Protein AF-M3U605-F1 (afdb_monomer_lite)

Foldseek 3Di:
DDDDDDPPPPVPLPPPVAAADCAAPAERHNDDDWDAASRHNHIHDQVQAVVRHDPVRDDPDHDHGLQRCVVNVVDDDDDDPPPPCSVVVVVVSNDRHHDDDDPPVCVVLVPQDDPPDFDPKDPDAAPQPRDTGDWAFAPPPPGGHTHQQVRDVVRHSDRDPHDHHPVGPPDPPPDD

pLDDT: mean 80.74, std 16.93, range [33.12, 97.81]

Structure (mmCIF, N/CA/C/O backbone):
data_AF-M3U605-F1
#
_entry.id   AF-M3U605-F1
#
loop_
_atom_site.group_PDB
_atom_site.id
_atom_site.type_symbol
_atom_site.label_atom_id
_atom_site.label_alt_id
_atom_site.label_comp_id
_atom_site.label_asym_id
_atom_site.label_entity_id
_atom_site.label_seq_id
_atom_site.pdbx_PDB_ins_code
_atom_site.Cartn_x
_atom_site.Cartn_y
_atom_site.Cartn_z
_atom_site.occupancy
_atom_site.B_iso_or_equiv
_atom_site.auth_seq_id
_atom_site.auth_comp_id
_atom_site.auth_asym_id
_atom_site.auth_atom_id
_atom_site.pdbx_PDB_model_num
ATOM 1 N N . MET A 1 1 ? -44.701 12.481 32.825 1.00 33.12 1 MET A N 1
ATOM 2 C CA . MET A 1 1 ? -44.974 12.595 31.379 1.00 33.12 1 MET A CA 1
ATOM 3 C C . MET A 1 1 ? -43.705 13.165 30.766 1.00 33.12 1 MET A C 1
ATOM 5 O O . MET A 1 1 ? -43.421 14.328 31.000 1.00 33.12 1 MET A O 1
ATOM 9 N N . SER A 1 2 ? -42.747 12.292 30.453 1.00 35.06 2 SER A N 1
ATOM 10 C CA . SER A 1 2 ? -42.460 11.712 29.117 1.00 35.06 2 SER A CA 1
ATOM 11 C C . SER A 1 2 ? -41.133 12.340 28.656 1.00 35.06 2 SER A C 1
ATOM 13 O O . SER A 1 2 ? -41.081 13.539 28.422 1.00 35.06 2 SER A O 1
ATOM 15 N N . GLU A 1 3 ? -40.002 11.687 28.922 1.00 37.97 3 GLU A N 1
ATOM 16 C CA . GLU A 1 3 ? -39.252 10.874 27.946 1.00 37.97 3 GLU A CA 1
ATOM 17 C C . GLU A 1 3 ? -38.716 11.688 26.760 1.00 37.97 3 GLU A C 1
ATOM 19 O O . GLU A 1 3 ? -39.479 12.113 25.900 1.00 37.97 3 GLU A O 1
ATOM 24 N N . ASN A 1 4 ? -37.387 11.804 26.659 1.00 34.31 4 ASN A N 1
ATOM 25 C CA . ASN A 1 4 ? -36.742 11.466 25.394 1.00 34.31 4 ASN A CA 1
ATOM 26 C C . ASN A 1 4 ? -35.332 10.907 25.630 1.00 34.31 4 ASN A C 1
ATOM 28 O O . ASN A 1 4 ? -34.379 11.620 25.944 1.00 34.31 4 ASN A O 1
ATOM 32 N N . SER A 1 5 ? -35.262 9.588 25.512 1.00 41.69 5 SER A N 1
ATOM 33 C CA . SER A 1 5 ? -34.084 8.737 25.459 1.00 41.69 5 SER A CA 1
ATOM 34 C C . SER A 1 5 ? -33.262 9.029 24.202 1.00 41.69 5 SER A C 1
ATOM 36 O O . SER A 1 5 ? -33.718 8.775 23.087 1.00 41.69 5 SER A O 1
ATOM 38 N N . GLY A 1 6 ? -32.040 9.532 24.379 1.00 35.41 6 GLY A N 1
ATOM 39 C CA . GLY A 1 6 ? -31.027 9.538 23.327 1.00 35.41 6 GLY A CA 1
ATOM 40 C C . GLY A 1 6 ? -30.486 8.123 23.134 1.00 35.41 6 GLY A C 1
ATOM 41 O O . GLY A 1 6 ? -29.853 7.577 24.033 1.00 35.41 6 GLY A O 1
ATOM 42 N N . ASP A 1 7 ? -30.791 7.530 21.982 1.00 42.44 7 ASP A N 1
ATOM 43 C CA . ASP A 1 7 ? -30.379 6.198 21.526 1.00 42.44 7 ASP A CA 1
ATOM 44 C C . ASP A 1 7 ? -28.850 6.147 21.309 1.00 42.44 7 ASP A C 1
ATOM 46 O O . ASP A 1 7 ? -28.353 6.230 20.186 1.00 42.44 7 ASP A O 1
ATOM 50 N N . GLU A 1 8 ? -28.073 6.043 22.393 1.00 44.69 8 GLU A N 1
ATOM 51 C CA . GLU A 1 8 ? -26.666 5.645 22.326 1.00 44.69 8 GLU A CA 1
ATOM 52 C C . GLU A 1 8 ? -26.594 4.149 22.009 1.00 44.69 8 GLU A C 1
ATOM 54 O O . GLU A 1 8 ? -26.443 3.301 22.892 1.00 44.69 8 GLU A O 1
ATOM 59 N N . ARG A 1 9 ? -26.679 3.794 20.722 1.00 48.34 9 ARG A N 1
ATOM 60 C CA . ARG A 1 9 ? -26.317 2.445 20.265 1.00 48.34 9 ARG A CA 1
ATOM 61 C C . ARG A 1 9 ? -24.808 2.266 20.349 1.00 48.34 9 ARG A C 1
ATOM 63 O O . ARG A 1 9 ? -24.113 2.218 19.337 1.00 48.34 9 ARG A O 1
ATOM 70 N N . GLN A 1 10 ? -24.301 2.118 21.568 1.00 49.38 10 GLN A N 1
ATOM 71 C CA . GLN A 1 10 ? -23.028 1.458 21.803 1.00 49.38 10 GLN A CA 1
ATOM 72 C C . GLN A 1 10 ? -23.184 0.013 21.321 1.00 49.38 10 GLN A C 1
ATOM 74 O O . GLN A 1 10 ? -23.713 -0.851 22.025 1.00 49.38 10 GLN A O 1
ATOM 79 N N . LEU A 1 11 ? -22.775 -0.248 20.078 1.00 48.72 11 LEU A N 1
ATOM 80 C CA . LEU A 1 11 ? -22.623 -1.601 19.561 1.00 48.72 11 LEU A CA 1
ATOM 81 C C . LEU A 1 11 ? -21.535 -2.280 20.398 1.00 48.72 11 LEU A C 1
ATOM 83 O O . LEU A 1 11 ? -20.349 -2.173 20.105 1.00 48.72 11 LEU A O 1
ATOM 87 N N . ARG A 1 12 ? -21.948 -2.949 21.480 1.00 46.25 12 ARG A N 1
ATOM 88 C CA . ARG A 1 12 ? -21.090 -3.808 22.298 1.00 46.25 12 ARG A CA 1
ATOM 89 C C . ARG A 1 12 ? -20.453 -4.850 21.384 1.00 46.25 12 ARG A C 1
ATOM 91 O O . ARG A 1 12 ? -21.107 -5.825 21.006 1.00 46.25 12 AR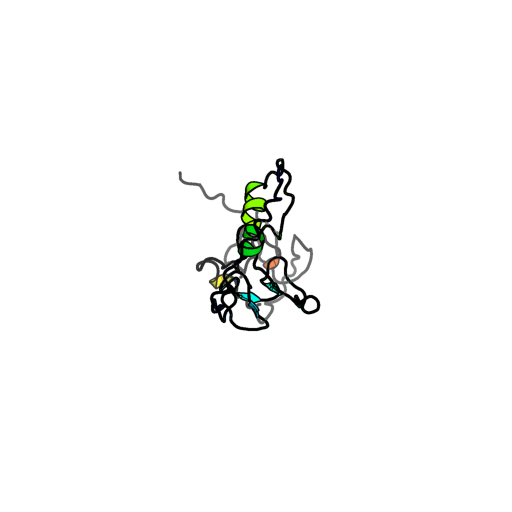G A O 1
ATOM 98 N N . VAL A 1 13 ? -19.180 -4.659 21.048 1.00 54.72 13 VAL A N 1
ATOM 99 C CA . VAL A 1 13 ? -18.353 -5.709 20.456 1.00 54.72 13 VAL A CA 1
ATOM 100 C C . VAL A 1 13 ? -18.266 -6.799 21.518 1.00 54.72 13 VAL A C 1
ATOM 102 O O . VAL A 1 13 ? -17.657 -6.621 22.571 1.00 54.72 13 VAL A O 1
ATOM 105 N N . LYS A 1 14 ? -18.989 -7.904 21.315 1.00 46.53 14 LYS A N 1
ATOM 106 C CA . LYS A 1 14 ? -18.890 -9.060 22.205 1.00 46.53 14 LYS A CA 1
ATOM 107 C C . LYS A 1 14 ? -17.460 -9.573 22.098 1.00 46.53 14 LYS A C 1
ATOM 109 O O . LYS A 1 14 ? -17.103 -10.164 21.085 1.00 46.53 14 LYS A O 1
ATOM 114 N N . HIS A 1 15 ? -16.677 -9.356 23.149 1.00 48.97 15 HIS A N 1
ATOM 115 C CA . HIS A 1 15 ? -15.333 -9.891 23.314 1.00 48.97 15 HIS A CA 1
ATOM 116 C C . HIS A 1 15 ? -15.422 -11.411 23.558 1.00 48.97 15 HIS A C 1
ATOM 118 O O . HIS A 1 15 ? -15.151 -11.916 24.646 1.00 48.97 15 HIS A O 1
ATOM 124 N N . HIS A 1 16 ? -15.880 -12.171 22.557 1.00 54.91 16 HIS A N 1
ATOM 125 C CA . HIS A 1 16 ? -15.424 -13.550 22.442 1.00 54.91 16 HIS A CA 1
ATOM 126 C C . HIS A 1 16 ? -13.908 -13.467 22.277 1.00 54.91 16 HIS A C 1
ATOM 128 O O . HIS A 1 16 ? -13.440 -12.581 21.570 1.00 54.91 16 HIS A O 1
ATOM 134 N N . LYS A 1 17 ? -13.144 -14.331 22.954 1.00 58.31 17 LYS A N 1
ATOM 135 C CA . LYS A 1 17 ? -11.694 -14.441 22.745 1.00 58.31 17 LYS A CA 1
ATOM 136 C C . LYS A 1 17 ? -11.444 -14.847 21.292 1.00 58.31 17 LYS A C 1
ATOM 138 O O . LYS A 1 17 ? -11.362 -16.033 20.986 1.00 58.31 17 LYS A O 1
ATOM 143 N N . ILE A 1 18 ? -11.423 -13.868 20.400 1.00 72.44 18 ILE A N 1
ATOM 144 C CA . ILE A 1 18 ? -11.009 -14.030 19.020 1.00 72.44 18 ILE A CA 1
ATOM 145 C C . ILE A 1 18 ? -9.498 -14.208 19.101 1.00 72.44 18 ILE A C 1
ATOM 147 O O . ILE A 1 18 ? -8.801 -13.382 19.684 1.00 72.44 18 ILE A O 1
ATOM 151 N N . GLN A 1 19 ? -9.007 -15.342 18.618 1.00 88.38 19 GLN A N 1
ATOM 152 C CA . GLN A 1 19 ? -7.577 -15.576 18.538 1.00 88.38 19 GLN A CA 1
ATOM 153 C C . GLN A 1 19 ? -7.062 -14.848 17.301 1.00 88.38 19 GLN A C 1
ATOM 155 O O . GLN A 1 19 ? -7.495 -15.154 16.193 1.00 88.38 19 GLN A O 1
ATOM 160 N N . ASN A 1 20 ? -6.172 -13.878 17.496 1.00 94.31 20 ASN A N 1
ATOM 161 C CA . ASN A 1 20 ? -5.563 -13.169 16.381 1.00 94.31 20 ASN A CA 1
ATOM 162 C C . ASN A 1 20 ? -4.612 -14.072 15.587 1.00 94.31 20 ASN A C 1
ATOM 164 O O . ASN A 1 20 ? -4.011 -14.998 16.142 1.00 94.31 20 ASN A O 1
ATOM 168 N N . HIS A 1 21 ? -4.455 -13.777 14.298 1.00 95.75 21 HIS A N 1
ATOM 169 C CA . HIS A 1 21 ? -3.465 -14.430 13.449 1.00 95.75 21 HIS A CA 1
ATOM 170 C C . HIS A 1 21 ? -2.042 -14.128 13.942 1.00 95.75 21 HIS A C 1
ATOM 172 O O . HIS A 1 21 ? -1.740 -13.019 14.385 1.00 95.75 21 HIS A O 1
ATOM 178 N N . ASP A 1 22 ? -1.146 -15.106 13.843 1.00 95.38 22 ASP A N 1
ATOM 179 C CA . ASP A 1 22 ? 0.279 -14.976 14.180 1.00 95.38 22 ASP A CA 1
ATOM 180 C C . ASP A 1 22 ? 1.128 -14.447 13.005 1.00 95.38 22 ASP A C 1
ATOM 182 O O . ASP A 1 22 ? 2.342 -14.268 13.123 1.00 95.38 22 ASP A O 1
ATOM 186 N N . PHE A 1 23 ? 0.489 -14.162 11.870 1.00 96.56 23 PHE A N 1
ATOM 187 C CA . PHE A 1 23 ? 1.070 -13.536 10.688 1.00 96.56 23 PHE A CA 1
ATOM 188 C C . PHE A 1 23 ? 0.352 -12.223 10.364 1.00 96.56 23 PHE A C 1
ATOM 190 O O . PHE A 1 23 ? -0.778 -11.987 10.772 1.00 96.56 23 PHE A O 1
ATOM 197 N N . CYS A 1 24 ? 1.010 -11.356 9.601 1.00 97.81 24 CYS A N 1
ATOM 198 C CA . CYS A 1 24 ? 0.417 -10.119 9.110 1.00 97.81 24 CYS A CA 1
ATOM 199 C C . CYS A 1 24 ? -0.540 -10.398 7.936 1.00 97.81 24 CYS A C 1
ATOM 201 O O . CYS A 1 24 ? -0.100 -10.882 6.895 1.00 97.81 24 CYS A O 1
ATOM 203 N N . ASP A 1 25 ? -1.817 -10.031 8.050 1.00 97.56 25 ASP A N 1
ATOM 204 C CA . ASP A 1 25 ? -2.848 -10.214 7.012 1.00 97.56 25 ASP A CA 1
ATOM 205 C C . ASP A 1 25 ? -2.622 -9.363 5.753 1.00 97.56 25 ASP A C 1
ATOM 207 O O . ASP A 1 25 ? -3.230 -9.607 4.714 1.00 97.56 25 ASP A O 1
ATOM 211 N N . CYS A 1 26 ? -1.734 -8.369 5.818 1.00 97.19 26 CYS A N 1
ATOM 212 C CA . CYS A 1 26 ? -1.338 -7.594 4.646 1.00 97.19 26 CYS A CA 1
ATOM 213 C C . CYS A 1 26 ? -0.245 -8.307 3.836 1.00 97.19 26 CYS A C 1
ATOM 215 O O . CYS A 1 26 ? -0.372 -8.430 2.625 1.00 97.19 26 CYS A O 1
ATOM 217 N N . CYS A 1 27 ? 0.829 -8.782 4.477 1.00 96.06 27 CYS A N 1
ATOM 218 C CA . CYS A 1 27 ? 2.032 -9.273 3.783 1.00 96.06 27 CYS A CA 1
ATOM 219 C C . CYS A 1 27 ? 2.293 -10.779 3.930 1.00 96.06 27 CYS A C 1
ATOM 221 O O . CYS A 1 27 ? 3.317 -11.265 3.455 1.00 96.06 27 CYS A O 1
ATOM 223 N N . THR A 1 28 ? 1.423 -11.484 4.656 1.00 95.62 28 THR A N 1
ATOM 224 C CA . THR A 1 28 ? 1.480 -12.923 4.963 1.00 95.62 28 THR A CA 1
ATOM 225 C C . THR A 1 28 ? 2.778 -13.393 5.634 1.00 95.62 28 THR A C 1
ATOM 227 O O . THR A 1 28 ? 3.109 -14.577 5.593 1.00 95.62 28 THR A O 1
ATOM 230 N N . LYS A 1 29 ? 3.543 -12.481 6.251 1.00 95.56 29 LYS A N 1
ATOM 231 C CA . LYS A 1 29 ? 4.788 -12.778 6.986 1.00 95.56 29 LYS A CA 1
ATOM 232 C C . LYS A 1 29 ? 4.570 -12.653 8.492 1.00 95.56 29 LYS A C 1
ATOM 234 O O . LYS A 1 29 ? 3.786 -11.819 8.939 1.00 95.56 29 LYS A O 1
ATOM 239 N N . ASN A 1 30 ? 5.318 -13.431 9.269 1.00 95.31 30 ASN A N 1
ATOM 240 C CA . ASN A 1 30 ? 5.243 -13.495 10.736 1.00 95.31 30 ASN A CA 1
A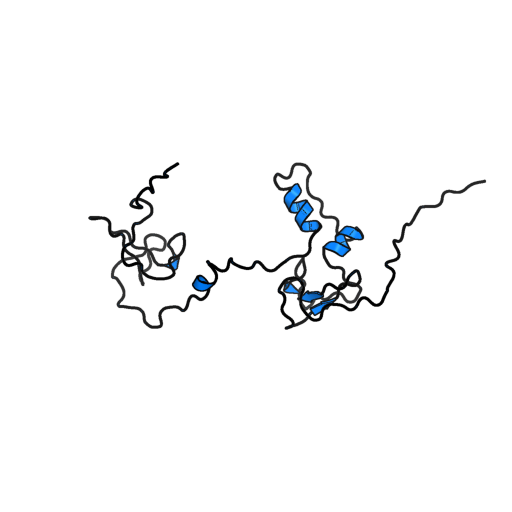TOM 241 C C . ASN A 1 30 ? 6.463 -12.874 11.449 1.00 95.31 30 ASN A C 1
ATOM 243 O O . ASN A 1 30 ? 6.763 -13.200 12.593 1.00 95.31 30 ASN A O 1
ATOM 247 N N . ASN A 1 31 ? 7.216 -12.011 10.766 1.00 93.12 31 ASN A N 1
ATOM 248 C CA . ASN A 1 31 ? 8.398 -11.352 11.325 1.00 93.12 31 ASN A CA 1
ATOM 249 C C . ASN A 1 31 ? 8.049 -10.007 11.990 1.00 93.12 31 ASN A C 1
ATOM 251 O O . ASN A 1 31 ? 6.942 -9.521 11.845 1.00 93.12 31 ASN A O 1
ATOM 255 N N . GLY A 1 32 ? 8.992 -9.359 12.678 1.00 91.56 32 GLY A N 1
ATOM 256 C CA . GLY A 1 32 ? 8.805 -7.985 13.172 1.00 91.56 32 GLY A CA 1
ATOM 257 C C . GLY A 1 32 ? 7.713 -7.810 14.241 1.00 91.56 32 GLY A C 1
ATOM 258 O O . GLY A 1 32 ? 7.312 -8.760 14.905 1.00 91.56 32 GLY A O 1
ATOM 259 N N . ILE A 1 33 ? 7.273 -6.561 14.438 1.00 92.50 33 ILE A N 1
ATOM 260 C CA . ILE A 1 33 ? 6.237 -6.198 15.422 1.00 92.50 33 ILE A CA 1
ATOM 261 C C . ILE A 1 33 ? 4.864 -6.296 14.763 1.00 92.50 33 ILE A C 1
ATOM 263 O O . ILE A 1 33 ? 4.617 -5.611 13.767 1.00 92.50 33 ILE A O 1
ATOM 267 N N . ILE A 1 34 ? 3.977 -7.098 15.347 1.00 94.56 34 ILE A N 1
ATOM 268 C CA . ILE A 1 34 ? 2.601 -7.302 14.893 1.00 94.56 34 ILE A CA 1
ATOM 269 C C . ILE A 1 34 ? 1.634 -6.612 15.864 1.00 94.56 34 ILE A C 1
ATOM 271 O O . ILE A 1 34 ? 1.736 -6.775 17.077 1.00 94.56 34 ILE A O 1
ATOM 275 N N . LEU A 1 35 ? 0.703 -5.839 15.311 1.00 94.88 35 LEU A N 1
ATOM 276 C CA . LEU A 1 35 ? -0.462 -5.279 15.986 1.00 94.88 35 LEU A CA 1
ATOM 277 C C . LEU A 1 35 ? -1.664 -6.190 15.789 1.00 94.88 35 LEU A C 1
ATOM 279 O O . LEU A 1 35 ? -1.944 -6.613 14.667 1.00 94.88 35 LEU A O 1
ATOM 283 N N . TYR A 1 36 ? -2.405 -6.410 16.867 1.00 95.25 36 TYR A N 1
ATOM 284 C CA . TYR A 1 36 ? -3.661 -7.145 16.860 1.00 95.25 36 TYR A CA 1
ATOM 285 C C . TYR A 1 36 ? -4.833 -6.176 16.794 1.00 95.25 36 TYR A C 1
ATOM 287 O O . TYR A 1 36 ? -4.838 -5.153 17.472 1.00 95.25 36 TYR A O 1
ATOM 295 N N . CYS A 1 37 ? -5.814 -6.481 15.948 1.00 95.62 37 CYS A N 1
ATOM 296 C CA . CYS A 1 37 ? -7.066 -5.741 15.927 1.00 95.62 37 CYS A CA 1
ATOM 297 C C . CYS A 1 37 ? -7.947 -6.173 17.104 1.00 95.62 37 CYS A C 1
ATOM 299 O O . CYS A 1 37 ? -8.204 -7.361 17.270 1.00 95.62 37 CYS A O 1
ATOM 301 N N . ASP A 1 38 ? -8.511 -5.219 17.842 1.00 94.06 38 ASP A N 1
ATOM 302 C CA . ASP A 1 38 ? -9.452 -5.506 18.936 1.00 94.06 38 ASP A CA 1
ATOM 303 C C . ASP A 1 38 ? -10.873 -5.858 18.450 1.00 94.06 38 ASP A C 1
ATOM 305 O O . ASP A 1 38 ? -11.742 -6.251 19.230 1.00 94.06 38 ASP A O 1
ATOM 309 N N . GLY A 1 39 ? -11.140 -5.712 17.147 1.00 92.88 39 GLY A N 1
ATOM 310 C CA . GLY A 1 39 ? -12.448 -5.968 16.530 1.00 92.88 39 GLY A CA 1
ATOM 311 C C . GLY A 1 39 ? -12.542 -7.228 15.661 1.00 92.88 39 GLY A C 1
ATOM 312 O O . GLY A 1 39 ? -13.642 -7.572 15.222 1.00 92.88 39 GLY A O 1
ATOM 313 N N . CYS A 1 40 ? -11.422 -7.894 15.364 1.00 95.31 40 CYS A N 1
ATOM 314 C CA . CYS A 1 40 ? -11.365 -9.106 14.537 1.00 95.31 40 CYS A CA 1
ATOM 315 C C . CYS A 1 40 ? -10.105 -9.933 14.838 1.00 95.31 40 CYS A C 1
ATOM 317 O O . CYS A 1 40 ? -9.314 -9.571 15.695 1.00 95.31 40 CYS A O 1
ATOM 319 N N . ASP A 1 41 ? -9.913 -11.036 14.122 1.00 96.56 41 ASP A N 1
ATOM 320 C CA . ASP A 1 41 ? -8.723 -11.896 14.186 1.00 96.56 41 ASP A CA 1
ATOM 321 C C . ASP A 1 41 ? -7.516 -11.320 13.433 1.00 96.56 41 ASP A C 1
ATOM 323 O O . ASP A 1 41 ? -6.384 -11.707 13.710 1.00 96.56 41 ASP A O 1
ATOM 327 N N . CYS A 1 42 ? -7.730 -10.370 12.520 1.00 97.25 42 CYS A N 1
ATOM 328 C CA . CYS A 1 42 ? -6.635 -9.822 11.728 1.00 97.25 42 CYS A CA 1
ATOM 329 C C . CYS A 1 42 ? -5.510 -9.164 12.549 1.00 97.25 42 CYS A C 1
ATOM 331 O O . CYS A 1 42 ? -5.740 -8.474 13.550 1.00 97.25 42 CYS A O 1
ATOM 333 N N . SER A 1 43 ? -4.309 -9.280 11.998 1.00 97.19 43 SER A N 1
ATOM 334 C CA . SER A 1 43 ? -3.032 -8.853 12.550 1.00 97.19 43 SER A CA 1
ATOM 335 C C . SER A 1 43 ? -2.216 -8.099 11.496 1.00 97.19 43 SER A C 1
ATOM 337 O O . SER A 1 43 ? -2.217 -8.460 10.323 1.00 97.19 43 SER A O 1
ATOM 339 N N . PHE A 1 44 ? -1.496 -7.038 11.872 1.00 97.69 44 PHE A N 1
ATOM 340 C CA . PHE A 1 44 ? -0.759 -6.196 10.916 1.00 97.69 44 PHE A CA 1
ATOM 341 C C . PHE A 1 44 ? 0.593 -5.750 11.457 1.00 97.69 44 PHE A C 1
ATOM 343 O O . PHE A 1 44 ? 0.700 -5.352 12.611 1.00 97.69 44 PHE A O 1
ATOM 350 N N . HIS A 1 45 ? 1.630 -5.699 10.618 1.00 97.69 45 HIS A N 1
ATOM 351 C CA . HIS A 1 45 ? 2.821 -4.917 10.972 1.00 97.69 45 HIS A CA 1
ATOM 352 C C . HIS A 1 45 ? 2.489 -3.433 11.075 1.00 97.69 45 HIS A C 1
ATOM 354 O O . HIS A 1 45 ? 1.624 -2.943 10.353 1.00 97.69 45 HIS A O 1
ATOM 360 N N . LEU A 1 46 ? 3.269 -2.692 11.863 1.00 95.81 46 LEU A N 1
ATOM 361 C CA . LEU A 1 46 ? 3.150 -1.232 11.968 1.00 95.81 46 LEU A CA 1
ATOM 362 C C . LEU A 1 46 ? 3.149 -0.543 10.590 1.00 95.81 46 LEU A C 1
ATOM 364 O O . LEU A 1 46 ? 2.293 0.288 10.308 1.00 95.81 46 LEU A O 1
ATOM 368 N N . GLN A 1 47 ? 4.060 -0.947 9.697 1.00 95.69 47 GLN A N 1
ATOM 369 C CA . GLN A 1 47 ? 4.146 -0.418 8.327 1.00 95.69 47 GLN A CA 1
ATOM 370 C C . GLN A 1 47 ? 3.072 -0.966 7.378 1.00 95.69 47 GLN A C 1
ATOM 372 O O . GLN A 1 47 ? 2.810 -0.369 6.340 1.00 95.69 47 GLN A O 1
ATOM 377 N N . CYS A 1 48 ? 2.473 -2.107 7.718 1.00 96.81 48 CYS A N 1
ATOM 378 C CA . CYS A 1 48 ? 1.412 -2.735 6.937 1.00 96.81 48 CYS A CA 1
ATOM 379 C C . CYS A 1 48 ? 0.014 -2.257 7.347 1.00 96.81 48 CYS A C 1
ATOM 381 O O . CYS A 1 48 ? -0.945 -2.519 6.625 1.00 96.81 48 CYS A O 1
ATOM 383 N N . ALA A 1 49 ? -0.120 -1.585 8.493 1.00 95.00 49 ALA A N 1
ATOM 384 C CA . ALA A 1 49 ? -1.345 -0.913 8.894 1.00 95.00 49 ALA A CA 1
ATOM 385 C C . ALA A 1 49 ? -1.682 0.228 7.918 1.00 95.00 49 ALA A C 1
ATOM 387 O O . ALA A 1 49 ? -0.817 0.761 7.224 1.00 95.00 49 ALA A O 1
ATOM 388 N N . CYS A 1 50 ? -2.957 0.620 7.863 1.00 91.69 50 CYS A N 1
ATOM 389 C CA . CYS A 1 50 ? -3.402 1.714 7.005 1.00 91.69 50 CYS A CA 1
ATOM 390 C C . CYS A 1 50 ? -4.231 2.728 7.809 1.00 91.69 50 CYS A C 1
ATOM 392 O O . CYS A 1 50 ? -5.423 2.482 8.031 1.00 91.69 50 CYS A O 1
ATOM 394 N N . PRO A 1 51 ? -3.669 3.896 8.173 1.00 91.19 51 PRO A N 1
ATOM 395 C CA . PRO A 1 51 ? -2.342 4.396 7.784 1.00 91.19 51 PRO A CA 1
ATOM 396 C C . PRO A 1 51 ? -1.177 3.644 8.464 1.00 91.19 51 PRO A C 1
ATOM 398 O O . PRO A 1 51 ? -1.393 3.055 9.525 1.00 91.19 51 PRO A O 1
ATOM 401 N N . PRO A 1 52 ? 0.045 3.679 7.891 1.00 94.06 52 PRO A N 1
ATOM 402 C CA . PRO A 1 52 ? 1.235 3.141 8.545 1.00 94.06 52 PRO A CA 1
ATOM 403 C C . PRO A 1 52 ? 1.494 3.827 9.887 1.00 94.06 52 PRO A C 1
ATOM 405 O O . PRO A 1 52 ? 1.392 5.050 10.004 1.00 94.06 52 PRO A O 1
ATOM 408 N N . ILE A 1 53 ? 1.851 3.039 10.894 1.00 93.88 53 ILE A N 1
ATOM 409 C CA . ILE A 1 53 ? 2.106 3.501 12.258 1.00 93.88 53 ILE A CA 1
ATOM 410 C C . ILE A 1 53 ? 3.618 3.586 12.468 1.00 93.88 53 ILE A C 1
ATOM 412 O O . ILE A 1 53 ? 4.358 2.647 12.176 1.00 93.88 53 ILE A O 1
ATOM 416 N N . ALA A 1 54 ? 4.090 4.728 12.960 1.00 92.38 54 ALA A N 1
ATOM 417 C CA . ALA A 1 54 ? 5.479 4.881 13.375 1.00 92.38 54 ALA A CA 1
ATOM 418 C C . ALA A 1 54 ? 5.700 4.189 14.732 1.00 92.38 54 ALA A C 1
ATOM 420 O O . ALA A 1 54 ? 4.787 4.121 15.553 1.00 92.38 54 ALA A O 1
ATOM 421 N N . SER A 1 55 ? 6.899 3.662 14.983 1.00 89.75 55 SER A N 1
ATOM 422 C CA . SER A 1 55 ? 7.192 2.876 16.194 1.00 89.75 55 SER A CA 1
ATOM 423 C C . SER A 1 55 ? 7.057 3.662 17.502 1.00 89.75 55 SER A C 1
ATOM 425 O O . SER A 1 55 ? 6.815 3.069 18.544 1.00 89.75 55 SER A O 1
ATOM 427 N N . ASP A 1 56 ? 7.199 4.984 17.454 1.00 90.81 56 ASP A N 1
ATOM 428 C CA . ASP A 1 56 ? 6.981 5.917 18.566 1.00 90.81 56 ASP A CA 1
ATOM 429 C C . ASP A 1 56 ? 5.497 6.267 18.787 1.00 90.81 56 ASP A C 1
ATOM 431 O O . ASP A 1 56 ? 5.156 6.919 19.769 1.00 90.81 56 ASP A O 1
ATOM 435 N N . LYS A 1 57 ? 4.609 5.839 17.882 1.00 89.12 57 LYS A N 1
ATOM 436 C CA . LYS A 1 57 ? 3.165 6.124 17.891 1.00 89.12 57 LYS A CA 1
ATOM 437 C C . LYS A 1 57 ? 2.314 4.862 17.985 1.00 89.12 57 LYS A C 1
ATOM 439 O O . LYS A 1 57 ? 1.178 4.842 17.510 1.00 89.12 57 LYS A O 1
ATOM 444 N N . ILE A 1 58 ? 2.869 3.795 18.554 1.00 89.50 58 ILE A N 1
ATOM 445 C CA . ILE A 1 58 ? 2.106 2.577 18.821 1.00 89.50 58 ILE A CA 1
ATOM 446 C C . ILE A 1 58 ? 0.945 2.944 19.763 1.00 89.50 58 ILE A C 1
ATOM 448 O O . ILE A 1 58 ? 1.190 3.580 20.790 1.00 89.50 58 ILE A O 1
ATOM 452 N N . PRO A 1 59 ? -0.308 2.592 19.427 1.00 85.06 59 PRO A N 1
ATOM 453 C CA . PRO A 1 59 ? -1.447 2.875 20.287 1.00 85.06 59 PRO A CA 1
ATOM 454 C C . PRO A 1 59 ? -1.263 2.233 21.665 1.00 85.06 59 PRO A C 1
ATOM 456 O O . PRO A 1 59 ? -1.028 1.035 21.770 1.00 85.06 59 PRO A O 1
ATOM 459 N N . GLU A 1 60 ? -1.395 3.027 22.727 1.00 82.69 60 GLU A N 1
ATOM 460 C CA . GLU A 1 60 ? -1.378 2.518 24.109 1.00 82.69 60 GLU A CA 1
ATOM 461 C C . GLU A 1 60 ? -2.688 1.808 24.491 1.00 82.69 60 GLU A C 1
ATOM 463 O O . GLU A 1 60 ? -2.765 1.121 25.508 1.00 82.69 60 GLU A O 1
ATOM 468 N N . LYS A 1 61 ? -3.740 2.027 23.697 1.00 85.19 61 LYS A N 1
ATOM 469 C CA . LYS A 1 61 ? -5.102 1.521 23.895 1.00 85.19 61 LYS A CA 1
ATOM 470 C C . LYS A 1 61 ? -5.512 0.634 22.719 1.00 85.19 61 LYS A C 1
ATOM 472 O O . LYS A 1 61 ? -4.685 0.283 21.884 1.00 85.19 61 LYS A O 1
ATOM 477 N N . GLU A 1 62 ? -6.803 0.324 22.663 1.00 91.19 62 GLU A N 1
ATOM 478 C CA . GLU A 1 62 ? -7.427 -0.422 21.577 1.00 91.19 62 GLU A CA 1
ATOM 479 C C . GLU A 1 62 ? -7.052 0.143 20.201 1.00 91.19 62 GLU A C 1
ATOM 481 O O . GLU A 1 62 ? -7.060 1.360 19.970 1.00 91.19 62 GLU A O 1
ATOM 486 N N . TRP A 1 63 ? -6.760 -0.761 19.274 1.00 93.94 63 TRP A N 1
ATOM 487 C CA . TRP A 1 63 ? -6.508 -0.460 17.879 1.00 93.94 63 TRP A CA 1
ATOM 488 C C . TRP A 1 63 ? -7.406 -1.307 16.982 1.00 93.94 63 TRP A C 1
ATOM 490 O O . TRP A 1 63 ? -7.585 -2.511 17.160 1.00 93.94 63 TRP A O 1
ATOM 500 N N . PHE A 1 64 ? -7.949 -0.668 15.949 1.00 94.75 64 PHE A N 1
ATOM 501 C CA . PHE A 1 64 ? -8.844 -1.313 15.002 1.00 94.75 64 PHE A CA 1
ATOM 502 C C . PHE A 1 64 ? -8.251 -1.265 13.599 1.00 94.75 64 PHE A C 1
ATOM 504 O O . PHE A 1 64 ? -7.844 -0.209 13.110 1.00 94.75 64 PHE A O 1
ATOM 511 N N . CYS A 1 65 ? -8.279 -2.404 12.905 1.00 95.62 65 CYS A N 1
ATOM 512 C CA . CYS A 1 65 ? -7.955 -2.459 11.485 1.00 95.62 65 CYS A CA 1
ATOM 513 C C . CYS A 1 65 ? -8.913 -1.570 10.679 1.00 95.62 65 CYS A C 1
ATOM 515 O O . CYS A 1 65 ? -9.943 -1.106 11.177 1.00 95.62 65 CYS A O 1
ATOM 517 N N . ARG A 1 66 ? -8.606 -1.337 9.405 1.00 94.62 66 ARG A N 1
ATOM 518 C CA . ARG A 1 66 ? -9.382 -0.426 8.557 1.00 94.62 66 ARG A CA 1
ATOM 519 C C . ARG A 1 66 ? -10.842 -0.852 8.413 1.00 94.62 66 ARG A C 1
ATOM 521 O O . ARG A 1 66 ? -11.739 -0.030 8.573 1.00 94.62 66 ARG A O 1
ATOM 528 N N . VAL A 1 67 ? -11.077 -2.147 8.205 1.00 95.00 67 VAL A N 1
ATOM 529 C CA . VAL A 1 67 ? -12.431 -2.720 8.115 1.00 95.00 67 VAL A CA 1
ATOM 530 C C . VAL A 1 67 ? -13.217 -2.503 9.412 1.00 95.00 67 VAL A C 1
ATOM 532 O O . VAL A 1 67 ? -14.375 -2.083 9.372 1.00 95.00 67 VAL A O 1
ATOM 535 N N . CYS A 1 68 ? -12.600 -2.767 10.570 1.00 95.38 68 CYS A N 1
ATOM 536 C CA . CYS A 1 68 ? -13.253 -2.584 11.868 1.00 95.38 68 CYS A CA 1
ATOM 537 C C . CYS A 1 68 ? -13.489 -1.103 12.177 1.00 95.38 68 CYS A C 1
ATOM 539 O O . CYS A 1 68 ? -14.586 -0.741 12.596 1.00 95.38 68 CYS A O 1
ATOM 541 N N . SER A 1 69 ? -12.514 -0.242 11.885 1.00 93.62 69 SER A N 1
ATOM 542 C CA . SER A 1 69 ? -12.633 1.211 12.031 1.00 93.62 69 SER A CA 1
ATOM 543 C C . SER A 1 69 ? -13.776 1.783 11.191 1.00 93.62 69 SER A C 1
ATOM 545 O O . SER A 1 69 ? -14.537 2.612 11.687 1.00 93.62 69 SER A O 1
ATOM 547 N N . TYR A 1 70 ? -13.949 1.305 9.952 1.00 92.31 70 TYR A N 1
ATOM 548 C CA . TYR A 1 70 ? -15.078 1.673 9.097 1.00 92.31 70 TYR A CA 1
ATOM 549 C C . TYR A 1 70 ? -16.412 1.179 9.669 1.00 92.31 70 TYR A C 1
ATOM 551 O O . TYR A 1 70 ? -17.352 1.959 9.807 1.00 92.31 70 TYR A O 1
ATOM 559 N N . ARG A 1 71 ? -16.493 -0.102 10.061 1.00 92.44 71 ARG A N 1
ATOM 560 C CA . ARG A 1 71 ? -17.715 -0.707 10.621 1.00 92.44 71 ARG A CA 1
ATOM 561 C C . ARG A 1 71 ? -18.179 -0.012 11.904 1.00 92.44 71 ARG A C 1
ATOM 563 O O . ARG A 1 71 ? -19.379 0.139 12.107 1.00 92.44 71 ARG A O 1
ATOM 570 N N . LEU A 1 72 ? -17.238 0.387 12.757 1.00 91.81 72 LEU A N 1
ATOM 571 C CA . LEU A 1 72 ? -17.499 1.093 14.014 1.00 91.81 72 LEU A CA 1
ATOM 572 C C . LEU A 1 72 ? -17.674 2.609 13.824 1.00 91.81 72 LEU A C 1
ATOM 574 O O . LEU A 1 72 ? -18.001 3.307 14.779 1.00 91.81 72 LEU A O 1
ATOM 578 N N . GLY A 1 73 ? -17.456 3.137 12.615 1.00 90.19 73 GLY A N 1
ATOM 579 C CA . GLY A 1 73 ? -17.547 4.570 12.336 1.00 90.19 73 GLY A CA 1
ATOM 580 C C . GLY A 1 73 ? -16.453 5.417 13.000 1.00 90.19 73 GLY A C 1
ATOM 581 O O . GLY A 1 73 ? -16.638 6.626 13.133 1.00 90.19 73 GLY A O 1
ATOM 582 N N . ILE A 1 74 ? -15.335 4.800 13.405 1.00 87.88 74 ILE A N 1
ATOM 583 C CA . ILE A 1 74 ? -14.178 5.456 14.042 1.00 87.88 74 ILE A CA 1
ATOM 584 C C . ILE A 1 74 ? -13.458 6.345 13.029 1.00 87.88 74 ILE A C 1
ATOM 586 O O . ILE A 1 74 ? -13.136 7.498 13.306 1.00 87.88 74 ILE A O 1
ATOM 590 N N . THR A 1 75 ? -13.220 5.813 11.831 1.00 79.81 75 THR A N 1
ATOM 591 C CA . THR A 1 75 ? -12.595 6.553 10.735 1.00 79.81 75 THR A CA 1
ATOM 592 C C . THR A 1 75 ? -13.662 7.014 9.755 1.00 79.81 75 THR A C 1
ATOM 594 O O . THR A 1 75 ? -14.243 6.195 9.040 1.00 79.81 75 THR A O 1
ATOM 597 N N . LYS A 1 76 ? -13.886 8.326 9.688 1.00 72.06 76 LYS A N 1
ATOM 598 C CA . LYS A 1 76 ? -14.664 8.973 8.628 1.00 72.06 76 LYS A CA 1
ATOM 599 C C . LYS A 1 76 ? -13.688 9.734 7.745 1.00 72.06 76 LYS A C 1
ATOM 601 O O . LYS A 1 76 ? -13.072 10.692 8.195 1.00 72.06 76 LYS A O 1
ATOM 606 N N . LEU A 1 77 ? -13.483 9.249 6.525 1.00 77.31 77 LEU A N 1
ATOM 607 C CA . LEU A 1 77 ? -12.770 10.017 5.513 1.00 77.31 77 LEU A CA 1
ATOM 608 C C . LEU A 1 77 ? -13.812 10.826 4.749 1.00 77.31 77 LEU A C 1
ATOM 610 O O . LEU A 1 77 ? -14.729 10.247 4.165 1.00 77.31 77 LEU A O 1
ATOM 614 N N . ASP A 1 78 ? -13.666 12.146 4.776 1.00 85.00 78 ASP A N 1
ATOM 615 C CA . ASP A 1 78 ? -14.489 13.048 3.981 1.00 85.00 78 ASP A CA 1
ATOM 616 C C . ASP A 1 78 ? -14.002 12.998 2.534 1.00 85.00 78 ASP A C 1
ATOM 618 O O . ASP A 1 78 ? -12.996 13.604 2.167 1.00 85.00 78 ASP A O 1
ATOM 622 N N . ILE A 1 79 ? -14.701 12.209 1.719 1.00 87.75 79 ILE A N 1
ATOM 623 C CA . ILE A 1 79 ? -14.441 12.088 0.286 1.00 87.75 79 ILE A CA 1
ATOM 624 C C . ILE A 1 79 ? -15.474 12.966 -0.428 1.00 87.75 79 ILE A C 1
ATOM 626 O O . ILE A 1 79 ? -16.670 12.681 -0.309 1.00 87.75 79 ILE A O 1
ATOM 630 N N . PRO A 1 80 ? -15.058 14.016 -1.158 1.00 90.88 80 PRO A N 1
ATOM 631 C CA . PRO A 1 80 ? -15.983 14.856 -1.911 1.00 90.88 80 PRO A CA 1
ATOM 632 C C . PRO A 1 80 ? -16.809 14.021 -2.896 1.00 90.88 80 PRO A C 1
ATOM 634 O O . PRO A 1 80 ? -16.255 13.208 -3.629 1.00 90.88 80 PRO A O 1
ATOM 637 N N . GLU A 1 81 ? -18.124 14.237 -2.965 1.00 88.31 81 GLU A N 1
ATOM 638 C CA . GLU A 1 81 ? -18.993 13.479 -3.887 1.00 88.31 81 GLU A CA 1
ATOM 639 C C . GLU A 1 81 ? -18.619 13.685 -5.363 1.00 88.31 81 GLU A C 1
ATOM 641 O O . GLU A 1 81 ? -18.803 12.792 -6.183 1.00 88.31 81 GLU A O 1
ATOM 646 N N . ASN A 1 82 ? -18.032 14.841 -5.685 1.00 94.31 82 ASN A N 1
ATOM 647 C CA . ASN A 1 82 ? -17.558 15.179 -7.027 1.00 94.31 82 ASN A CA 1
ATOM 648 C C . ASN A 1 82 ? -16.142 14.651 -7.329 1.00 94.31 82 ASN A C 1
ATOM 650 O O . ASN A 1 82 ? -15.572 15.003 -8.361 1.00 94.31 82 ASN A O 1
ATOM 654 N N . ASP A 1 83 ? -15.545 13.859 -6.435 1.00 94.56 83 ASP A N 1
ATOM 655 C CA . ASP A 1 83 ? -14.247 13.228 -6.668 1.00 94.56 83 ASP A CA 1
ATOM 656 C C . ASP A 1 83 ? -14.362 12.200 -7.819 1.00 94.56 83 ASP A C 1
ATOM 658 O O . ASP A 1 83 ? -15.140 11.245 -7.709 1.00 94.56 83 ASP A O 1
ATOM 662 N N . PRO A 1 84 ? -13.583 12.333 -8.914 1.00 97.00 84 PRO A N 1
ATOM 663 C CA . PRO A 1 84 ? -13.582 11.366 -10.018 1.00 97.00 84 PRO A CA 1
ATOM 664 C C . PRO A 1 84 ? -13.266 9.923 -9.591 1.00 97.00 84 PRO A C 1
ATOM 666 O O . PRO A 1 84 ? -13.647 8.972 -10.272 1.00 97.00 84 PRO A O 1
ATOM 669 N N . PHE A 1 85 ? -12.586 9.752 -8.458 1.00 95.81 85 PHE A N 1
ATOM 670 C CA . PHE A 1 85 ? -12.216 8.477 -7.856 1.00 95.81 85 PHE A CA 1
ATOM 671 C C . PHE A 1 85 ? -13.026 8.161 -6.598 1.00 95.81 85 PHE A C 1
ATOM 673 O O . PHE A 1 85 ? -12.643 7.259 -5.852 1.00 95.81 85 PHE A O 1
ATOM 680 N N . TYR A 1 86 ? -14.165 8.829 -6.371 1.00 92.94 86 TYR A N 1
ATOM 681 C CA . TYR A 1 86 ? -15.004 8.648 -5.182 1.00 92.94 86 TYR A CA 1
ATOM 682 C C . TYR A 1 86 ? -15.233 7.171 -4.834 1.00 92.94 86 TYR A C 1
ATOM 684 O O . TYR A 1 86 ? -15.032 6.759 -3.693 1.00 92.94 86 TYR A O 1
ATOM 692 N N . LEU A 1 87 ? -15.598 6.342 -5.820 1.00 92.56 87 LEU A N 1
ATOM 693 C CA . LEU A 1 87 ? -15.840 4.911 -5.607 1.00 92.56 87 LEU A CA 1
ATOM 694 C C . LEU A 1 87 ? -14.583 4.161 -5.148 1.00 92.56 87 LEU A C 1
ATOM 696 O O . LEU A 1 87 ? -14.669 3.311 -4.263 1.00 92.56 87 LEU A O 1
ATOM 700 N N . VAL A 1 88 ? -13.424 4.493 -5.720 1.00 93.56 88 VAL A N 1
ATOM 701 C CA . VAL A 1 88 ? -12.136 3.886 -5.363 1.00 93.56 88 VAL A CA 1
ATOM 702 C C . VAL A 1 88 ? -11.727 4.331 -3.967 1.00 93.56 88 VAL A C 1
ATOM 704 O O . VAL A 1 88 ? -11.470 3.486 -3.114 1.00 93.56 88 VAL A O 1
ATOM 707 N N . HIS A 1 89 ? -11.732 5.637 -3.695 1.00 91.44 89 HIS A N 1
ATOM 708 C CA . HIS A 1 89 ? -11.419 6.174 -2.373 1.00 91.44 89 HIS A CA 1
ATOM 709 C C . HIS A 1 89 ? -12.345 5.590 -1.307 1.00 91.44 89 HIS A C 1
ATOM 711 O O . HIS A 1 89 ? -11.863 5.135 -0.272 1.00 91.44 89 HIS A O 1
ATOM 717 N N . LYS A 1 90 ? -13.650 5.490 -1.591 1.00 89.94 90 LYS A N 1
ATOM 718 C CA . LYS A 1 90 ? -14.630 4.870 -0.698 1.00 89.94 90 LYS A CA 1
ATOM 719 C C . LYS A 1 90 ? -14.285 3.410 -0.448 1.00 89.94 90 LYS A C 1
ATOM 721 O O . LYS A 1 90 ? -14.196 3.012 0.710 1.00 89.94 90 LYS A O 1
ATOM 726 N N . HIS A 1 91 ? -14.026 2.627 -1.493 1.00 91.94 91 HIS A N 1
ATOM 727 C CA . HIS A 1 91 ? -13.628 1.228 -1.354 1.00 91.94 91 HIS A CA 1
ATOM 728 C C . HIS A 1 91 ? -12.368 1.066 -0.492 1.00 91.94 91 HIS A C 1
ATOM 730 O O . HIS A 1 91 ? -12.373 0.270 0.447 1.00 91.94 91 HIS A O 1
ATOM 736 N N . LEU A 1 92 ? -11.342 1.892 -0.720 1.00 90.56 92 LEU A N 1
ATOM 737 C CA . LEU A 1 92 ? -10.102 1.920 0.063 1.00 90.56 92 LEU A CA 1
ATOM 738 C C . LEU A 1 92 ? -10.305 2.300 1.536 1.00 90.56 92 LEU A C 1
ATOM 740 O O . LEU A 1 92 ? -9.377 2.145 2.321 1.00 90.56 92 LEU A O 1
ATOM 744 N N . THR A 1 93 ? -11.474 2.796 1.948 1.00 88.56 93 THR A N 1
ATOM 745 C CA . THR A 1 93 ? -11.821 2.981 3.373 1.00 88.56 93 THR A CA 1
ATOM 746 C C . THR A 1 93 ? -12.419 1.726 4.005 1.00 88.56 93 THR A C 1
ATOM 748 O O . THR A 1 93 ? -12.388 1.577 5.221 1.00 88.56 93 THR A O 1
ATOM 751 N N . THR A 1 94 ? -12.936 0.813 3.181 1.00 91.94 94 THR A N 1
ATOM 752 C CA . THR A 1 94 ? -13.730 -0.350 3.606 1.00 91.94 94 THR A CA 1
ATOM 753 C C . THR A 1 94 ? -12.963 -1.666 3.617 1.00 91.94 94 THR A C 1
ATOM 755 O O . THR A 1 94 ? -13.510 -2.674 4.056 1.00 91.94 94 THR A O 1
ATOM 758 N N . VAL A 1 95 ? -11.715 -1.677 3.144 1.00 94.62 95 VAL A N 1
ATOM 759 C CA . VAL A 1 95 ? -10.883 -2.884 3.020 1.00 94.62 95 VAL A CA 1
ATOM 760 C C . VAL A 1 95 ? -9.553 -2.715 3.739 1.00 94.62 95 VAL A C 1
ATOM 762 O O . VAL A 1 95 ? -9.048 -1.603 3.855 1.00 94.62 95 VAL A O 1
ATOM 765 N N . ASN A 1 96 ? -8.971 -3.812 4.219 1.00 96.25 96 ASN A N 1
ATOM 766 C CA . ASN A 1 96 ? -7.602 -3.809 4.733 1.00 96.25 96 ASN A CA 1
ATOM 767 C C . ASN A 1 96 ? -6.601 -3.818 3.562 1.00 96.25 96 ASN A C 1
ATOM 769 O O . ASN A 1 96 ? -6.927 -4.342 2.494 1.00 96.25 96 ASN A O 1
ATOM 773 N N . PRO A 1 97 ? -5.397 -3.245 3.734 1.00 95.12 97 PRO A N 1
ATOM 774 C CA . PRO A 1 97 ? -4.362 -3.324 2.713 1.00 95.12 97 PRO A CA 1
ATOM 775 C C . PRO A 1 97 ? -3.902 -4.771 2.528 1.00 95.12 97 PRO A C 1
ATOM 777 O O . PRO A 1 97 ? -3.829 -5.537 3.488 1.00 95.12 97 PRO A O 1
ATOM 780 N N . ILE A 1 98 ? -3.549 -5.098 1.290 1.00 94.81 98 ILE A N 1
ATOM 781 C CA . ILE A 1 98 ? -2.875 -6.339 0.921 1.00 94.81 98 ILE A CA 1
ATOM 782 C C . ILE A 1 98 ? -1.576 -5.982 0.210 1.00 94.81 98 ILE A C 1
ATOM 784 O O . ILE A 1 98 ? -1.520 -5.020 -0.563 1.00 94.81 98 ILE A O 1
ATOM 788 N N . GLN A 1 99 ? -0.519 -6.739 0.476 1.00 93.31 99 GLN A N 1
ATOM 789 C CA . GLN A 1 99 ? 0.733 -6.596 -0.237 1.00 93.31 99 GLN A CA 1
ATOM 790 C C . GLN A 1 99 ? 0.492 -6.985 -1.694 1.00 93.31 99 GLN A C 1
ATOM 792 O O . GLN A 1 99 ? -0.028 -8.056 -1.997 1.00 93.31 99 GLN A O 1
ATOM 797 N N . PHE A 1 100 ? 0.880 -6.097 -2.605 1.00 90.31 100 PHE A N 1
ATOM 798 C CA . PHE A 1 100 ? 0.821 -6.393 -4.025 1.00 90.31 100 PHE A CA 1
ATOM 799 C C . PHE A 1 100 ? 1.789 -7.531 -4.362 1.00 90.31 100 PHE A C 1
ATOM 801 O O . PHE A 1 100 ? 3.001 -7.407 -4.168 1.00 90.31 100 PHE A O 1
ATOM 808 N N . GLU A 1 101 ? 1.246 -8.617 -4.903 1.00 83.62 101 GLU A N 1
ATOM 809 C CA . GLU A 1 101 ? 2.030 -9.688 -5.497 1.00 83.62 101 GLU A CA 1
ATOM 810 C C . GLU A 1 101 ? 2.096 -9.505 -7.009 1.00 83.62 101 GLU A C 1
ATOM 812 O O . GLU A 1 101 ? 1.089 -9.434 -7.717 1.00 83.62 101 GLU A O 1
ATOM 817 N N . VAL A 1 102 ? 3.322 -9.452 -7.512 1.00 83.25 102 VAL A N 1
ATOM 818 C CA . VAL A 1 102 ? 3.583 -9.419 -8.943 1.00 83.25 102 VAL A CA 1
ATOM 819 C C . VAL A 1 102 ? 3.128 -10.756 -9.555 1.00 83.25 102 VAL A C 1
ATOM 821 O O . VAL A 1 102 ? 3.479 -11.813 -9.024 1.00 83.25 102 VAL A O 1
ATOM 824 N N . PRO A 1 103 ? 2.400 -1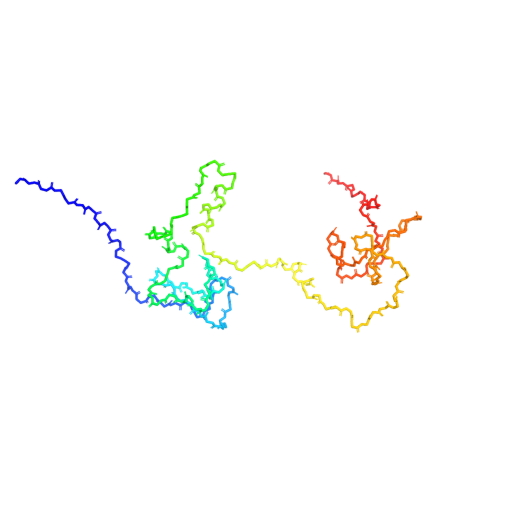0.760 -10.690 1.00 85.38 103 PRO A N 1
ATOM 825 C CA . PRO A 1 103 ? 2.017 -11.996 -11.362 1.00 85.38 103 PRO A CA 1
ATOM 826 C C . PRO A 1 103 ? 3.210 -12.930 -11.601 1.00 85.38 103 PRO A C 1
ATOM 828 O O . PRO A 1 103 ? 4.293 -12.482 -11.980 1.00 85.38 103 PRO A O 1
ATOM 831 N N . ARG A 1 104 ? 3.000 -14.247 -11.471 1.00 78.75 104 ARG A N 1
ATOM 832 C CA . ARG A 1 104 ? 4.071 -15.266 -11.578 1.00 78.75 104 ARG A CA 1
ATOM 833 C C . ARG A 1 104 ? 4.913 -15.167 -12.853 1.00 78.75 104 ARG A C 1
ATOM 835 O O . ARG A 1 104 ? 6.086 -15.522 -12.853 1.00 78.75 104 ARG A O 1
ATOM 842 N N . TYR A 1 105 ? 4.331 -14.701 -13.959 1.00 76.81 105 TYR A N 1
ATOM 843 C CA . TYR A 1 105 ? 5.073 -14.545 -15.211 1.00 76.81 105 TYR A CA 1
ATOM 844 C C . TYR A 1 105 ? 6.072 -13.377 -15.177 1.00 76.81 105 TYR A C 1
ATOM 846 O O . TYR A 1 105 ? 7.036 -13.401 -15.942 1.00 76.81 105 TYR A O 1
ATOM 854 N N . ILE A 1 106 ? 5.859 -12.392 -14.296 1.00 78.69 106 ILE A N 1
ATOM 855 C CA . ILE A 1 106 ? 6.739 -11.237 -14.091 1.00 78.69 106 ILE A CA 1
ATOM 856 C C . ILE A 1 106 ? 7.708 -11.467 -12.922 1.00 78.69 106 ILE A C 1
ATOM 858 O O . ILE A 1 106 ? 8.818 -10.948 -12.969 1.00 78.69 106 ILE A O 1
ATOM 862 N N . SER A 1 107 ? 7.357 -12.275 -11.912 1.00 73.19 107 SER A N 1
ATOM 863 C CA . SER A 1 107 ? 8.198 -12.465 -10.712 1.00 73.19 107 SER A CA 1
ATOM 864 C C . SER A 1 107 ? 9.625 -12.938 -11.026 1.00 73.19 107 SER A C 1
ATOM 866 O O . SER A 1 107 ? 10.569 -12.559 -10.352 1.00 73.19 107 SER A O 1
ATOM 868 N N . LYS A 1 108 ? 9.826 -13.692 -12.113 1.00 68.19 108 LYS A N 1
ATOM 869 C CA . LYS A 1 108 ? 11.163 -14.106 -12.583 1.00 68.19 108 LYS A CA 1
ATOM 870 C C . LYS A 1 108 ? 12.072 -12.956 -13.050 1.00 68.19 108 LYS A C 1
ATOM 872 O O . LYS A 1 108 ? 13.247 -13.186 -13.309 1.00 68.19 108 LYS A O 1
ATOM 877 N N . TYR A 1 109 ? 11.524 -11.755 -13.229 1.00 66.75 109 TYR A N 1
ATOM 878 C CA . TYR A 1 109 ? 12.256 -10.561 -13.658 1.00 66.75 109 TYR A CA 1
ATOM 879 C C . TYR A 1 109 ? 12.479 -9.555 -12.522 1.00 66.75 109 TYR A C 1
ATOM 881 O O . TYR A 1 109 ? 13.169 -8.563 -12.736 1.00 66.75 109 TYR A O 1
ATOM 889 N N . THR A 1 110 ? 11.911 -9.773 -11.330 1.00 62.50 110 THR A N 1
ATOM 890 C CA . THR A 1 110 ? 12.097 -8.856 -10.191 1.00 62.50 110 THR A CA 1
ATOM 891 C C . THR A 1 110 ? 13.431 -9.068 -9.476 1.00 62.50 110 THR A C 1
ATOM 893 O O . THR A 1 110 ? 13.911 -8.157 -8.806 1.00 62.50 110 THR A O 1
ATOM 896 N N . ASP A 1 111 ? 14.066 -10.224 -9.676 1.00 60.66 111 ASP A N 1
ATOM 897 C CA . ASP A 1 111 ? 15.389 -10.550 -9.139 1.00 60.66 111 ASP A CA 1
ATOM 898 C C . ASP A 1 111 ? 16.485 -10.029 -10.082 1.00 60.66 111 ASP A C 1
ATOM 900 O O . ASP A 1 111 ? 17.198 -10.785 -10.745 1.00 60.66 111 ASP A O 1
ATOM 904 N N . TYR A 1 112 ? 16.592 -8.705 -10.206 1.00 57.78 112 TYR A N 1
ATOM 905 C CA . TYR A 1 112 ? 17.696 -8.099 -10.946 1.00 57.78 112 TYR A CA 1
ATOM 906 C C . TYR A 1 112 ? 19.002 -8.274 -10.161 1.00 57.78 112 TYR A C 1
ATOM 908 O O . TYR A 1 112 ? 19.272 -7.548 -9.203 1.00 57.78 112 TYR A O 1
ATOM 916 N N . GLU A 1 113 ? 19.845 -9.216 -10.588 1.00 55.31 113 GLU A N 1
ATOM 917 C CA . GLU A 1 113 ? 21.253 -9.229 -10.201 1.00 55.31 113 GLU A CA 1
ATOM 918 C C . GLU A 1 113 ? 22.039 -8.305 -11.144 1.00 55.31 113 GLU A C 1
ATOM 920 O O . GLU A 1 113 ? 22.187 -8.627 -12.330 1.00 55.31 113 GLU A O 1
ATOM 925 N N . PRO A 1 114 ? 22.577 -7.166 -10.666 1.00 53.38 114 PRO A N 1
ATOM 926 C CA . PRO A 1 114 ? 23.426 -6.330 -11.500 1.00 53.38 114 PRO A CA 1
ATOM 927 C C . PRO A 1 114 ? 24.609 -7.151 -12.037 1.00 53.38 114 PRO A C 1
ATOM 929 O O . PRO A 1 114 ? 25.226 -7.918 -11.288 1.00 53.38 114 PRO A O 1
ATOM 932 N N . PRO A 1 115 ? 24.970 -7.000 -13.325 1.00 53.25 115 PRO A N 1
ATOM 933 C CA . PRO A 1 115 ? 26.082 -7.740 -13.899 1.00 53.25 115 PRO A CA 1
ATOM 934 C C . PRO A 1 115 ? 27.369 -7.448 -13.117 1.00 53.25 115 PRO A C 1
ATOM 936 O O . PRO A 1 115 ? 27.819 -6.308 -13.021 1.00 53.25 115 PRO A O 1
ATOM 939 N N . LYS A 1 116 ? 27.992 -8.509 -12.583 1.00 55.22 116 LYS A N 1
ATOM 940 C CA . LYS A 1 116 ? 29.163 -8.455 -11.680 1.00 55.22 116 LYS A CA 1
ATOM 941 C C . LYS A 1 116 ? 30.425 -7.841 -12.306 1.00 55.22 116 LYS A C 1
ATOM 943 O O . LYS A 1 116 ? 31.424 -7.669 -11.613 1.00 55.22 116 LYS A O 1
ATOM 948 N N . LYS A 1 117 ? 30.418 -7.540 -13.610 1.00 55.00 117 LYS A N 1
ATOM 949 C CA . LYS A 1 117 ? 31.522 -6.886 -14.323 1.00 55.00 117 LYS A CA 1
ATOM 950 C C . LYS A 1 117 ? 30.957 -5.965 -15.409 1.00 55.00 117 LYS A C 1
ATOM 952 O O . LYS A 1 117 ? 30.243 -6.466 -16.280 1.00 55.00 117 LYS A O 1
ATOM 957 N N . PRO A 1 118 ? 31.289 -4.663 -15.425 1.00 53.41 118 PRO A N 1
ATOM 958 C CA . PRO A 1 118 ? 30.966 -3.817 -16.562 1.00 53.41 118 PRO A CA 1
ATOM 959 C C . PRO A 1 118 ? 31.757 -4.320 -17.775 1.00 53.41 118 PRO A C 1
ATOM 961 O O . PRO A 1 118 ? 32.986 -4.249 -17.822 1.00 53.41 118 PRO A O 1
ATOM 964 N N . THR A 1 119 ? 31.060 -4.877 -18.763 1.00 55.06 119 THR A N 1
ATOM 965 C CA . THR A 1 119 ? 31.633 -5.103 -20.092 1.00 55.06 119 THR A CA 1
ATOM 966 C C . THR A 1 119 ? 32.064 -3.746 -20.645 1.00 55.06 119 THR A C 1
ATOM 968 O O . THR A 1 119 ? 31.264 -2.816 -20.595 1.00 55.06 119 THR A O 1
ATOM 971 N N . LYS A 1 120 ? 33.326 -3.638 -21.094 1.00 54.22 120 LYS A N 1
ATOM 972 C CA . LYS A 1 120 ? 33.999 -2.446 -21.659 1.00 54.22 120 LYS A CA 1
ATOM 973 C C . LYS A 1 120 ? 33.049 -1.279 -21.973 1.00 54.22 120 LYS A C 1
ATOM 975 O O . LYS A 1 120 ? 32.218 -1.400 -22.868 1.00 54.22 120 LYS A O 1
ATOM 980 N N . TYR A 1 121 ? 33.216 -0.162 -21.260 1.00 54.38 121 TYR A N 1
ATOM 981 C CA . TYR A 1 121 ? 32.424 1.056 -21.441 1.00 54.38 121 TYR A CA 1
ATOM 982 C C . TYR A 1 121 ? 32.289 1.425 -22.922 1.00 54.38 121 TYR A C 1
ATOM 984 O O . TYR A 1 121 ? 33.296 1.571 -23.625 1.00 54.38 121 TYR A O 1
ATOM 992 N N . SER A 1 122 ? 31.046 1.584 -23.385 1.00 61.91 122 SER A N 1
ATOM 993 C CA . SER A 1 122 ? 30.795 2.210 -24.679 1.00 61.91 122 SER A CA 1
ATOM 994 C C . SER A 1 122 ? 31.278 3.663 -24.631 1.00 61.91 122 SER A C 1
ATOM 996 O O . SER A 1 122 ? 31.237 4.305 -23.579 1.00 61.91 122 SER A O 1
ATOM 998 N N . ARG A 1 123 ? 31.745 4.199 -25.764 1.00 63.38 123 ARG A N 1
ATOM 999 C CA . ARG A 1 123 ? 32.022 5.642 -25.891 1.00 63.38 123 ARG A CA 1
ATOM 1000 C C . ARG A 1 123 ? 30.739 6.472 -25.985 1.00 63.38 123 ARG A C 1
ATOM 1002 O O . ARG A 1 123 ? 30.824 7.693 -25.897 1.00 63.38 123 ARG A O 1
ATOM 1009 N N . ASP A 1 124 ? 29.599 5.816 -26.169 1.00 76.44 124 ASP A N 1
ATOM 1010 C CA . ASP A 1 124 ? 28.306 6.471 -26.306 1.00 76.44 124 ASP A CA 1
ATOM 1011 C C . ASP A 1 124 ? 27.815 7.040 -24.969 1.00 76.44 124 ASP A C 1
ATOM 1013 O O . ASP A 1 124 ? 28.251 6.638 -23.884 1.00 76.44 124 ASP A O 1
ATOM 1017 N N . VAL A 1 125 ? 26.890 7.986 -25.073 1.00 83.38 125 VAL A N 1
ATOM 1018 C CA . VAL A 1 125 ? 26.163 8.581 -23.952 1.00 83.38 125 VAL A CA 1
ATOM 1019 C C . VAL A 1 125 ? 24.702 8.163 -24.028 1.00 83.38 125 VAL A C 1
ATOM 1021 O O . VAL A 1 125 ? 24.176 7.916 -25.112 1.00 83.38 125 VAL A O 1
ATOM 1024 N N . CYS A 1 126 ? 24.058 8.042 -22.870 1.00 84.50 126 CYS A N 1
ATOM 1025 C CA . CYS A 1 126 ? 22.633 7.747 -22.813 1.00 84.50 126 CYS A CA 1
ATOM 1026 C C . CYS A 1 126 ? 21.852 8.973 -23.272 1.00 84.50 126 CYS A C 1
ATOM 1028 O O . CYS A 1 126 ? 22.127 10.071 -22.802 1.00 84.50 126 CYS A O 1
ATOM 1030 N N . GLU A 1 127 ? 20.860 8.790 -24.132 1.00 85.25 127 GLU A N 1
ATOM 1031 C CA . GLU A 1 127 ? 20.044 9.900 -24.621 1.00 85.25 127 GLU A CA 1
ATOM 1032 C C . GLU A 1 127 ? 19.216 10.577 -23.516 1.00 85.25 127 GLU A C 1
ATOM 1034 O O . GLU A 1 127 ? 19.001 11.780 -23.564 1.00 85.25 127 GLU A O 1
ATOM 1039 N N . TYR A 1 128 ? 18.784 9.829 -22.495 1.00 84.69 128 TYR A N 1
ATOM 1040 C CA . TYR A 1 128 ? 17.930 10.381 -21.437 1.00 84.69 128 TYR A CA 1
ATOM 1041 C C . TYR A 1 128 ? 18.694 11.119 -20.337 1.00 84.69 128 TYR A C 1
ATOM 1043 O O . TYR A 1 128 ? 18.163 12.059 -19.756 1.00 84.69 128 TYR A O 1
ATOM 1051 N N . CYS A 1 129 ? 19.905 10.670 -19.996 1.00 86.75 129 CYS A N 1
ATOM 1052 C CA . CYS A 1 129 ? 20.650 11.207 -18.850 1.00 86.75 129 CYS A CA 1
ATOM 1053 C C . CYS A 1 129 ? 22.047 11.730 -19.199 1.00 86.75 129 CYS A C 1
ATOM 1055 O O . CYS A 1 129 ? 22.772 12.145 -18.301 1.00 86.75 129 CYS A O 1
ATOM 1057 N N . GLU A 1 130 ? 22.447 11.662 -20.473 1.00 84.50 130 GLU A N 1
ATOM 1058 C CA . GLU A 1 130 ? 23.725 12.149 -21.017 1.00 84.50 130 GLU A CA 1
ATOM 1059 C C . GLU A 1 130 ? 24.988 11.531 -20.383 1.00 84.50 130 GLU A C 1
ATOM 1061 O O . GLU A 1 130 ? 26.117 11.954 -20.633 1.00 84.50 130 GLU A O 1
ATOM 1066 N N . GLN A 1 131 ? 24.831 10.469 -19.590 1.00 82.94 131 GLN A N 1
ATOM 1067 C CA . GLN A 1 131 ? 25.935 9.798 -18.909 1.00 82.94 131 GLN A CA 1
ATOM 1068 C C . GLN A 1 131 ? 26.482 8.613 -19.718 1.00 82.94 131 GLN A C 1
ATOM 1070 O O . GLN A 1 131 ? 25.760 7.900 -20.429 1.00 82.94 131 GLN A O 1
ATOM 1075 N N . LYS A 1 132 ? 27.791 8.369 -19.570 1.00 80.69 132 LYS A N 1
ATOM 1076 C CA . LYS A 1 132 ? 28.477 7.169 -20.082 1.00 80.69 132 LYS A CA 1
ATOM 1077 C C . LYS A 1 132 ? 28.071 5.930 -19.277 1.00 80.69 132 LYS A C 1
ATOM 1079 O O . LYS A 1 132 ? 27.548 6.040 -18.172 1.00 80.69 132 LYS A O 1
ATOM 1084 N N . GLY A 1 133 ? 28.307 4.730 -19.806 1.00 76.50 133 GLY A N 1
ATOM 1085 C CA . GLY A 1 133 ? 27.977 3.493 -19.096 1.00 76.50 133 GLY A CA 1
ATOM 1086 C C . GLY A 1 133 ? 27.715 2.306 -20.013 1.00 76.50 133 GLY A C 1
ATOM 1087 O O . GLY A 1 133 ? 28.291 2.200 -21.094 1.00 76.50 133 GLY A O 1
ATOM 1088 N N . VAL A 1 134 ? 26.875 1.391 -19.530 1.00 78.06 134 VAL A N 1
ATOM 1089 C CA . VAL A 1 134 ? 26.387 0.238 -20.292 1.00 78.06 134 VAL A CA 1
ATOM 1090 C C . VAL A 1 134 ? 25.094 0.635 -20.994 1.00 78.06 134 VAL A C 1
ATOM 1092 O O . VAL A 1 134 ? 24.098 0.916 -20.328 1.00 78.06 134 VAL A O 1
ATOM 1095 N N . HIS A 1 135 ? 25.104 0.635 -22.325 1.00 84.56 135 HIS A N 1
ATOM 1096 C CA . HIS A 1 135 ? 23.952 1.026 -23.136 1.00 84.56 135 HIS A CA 1
ATOM 1097 C C . HIS A 1 135 ? 23.429 -0.118 -24.002 1.00 84.56 135 HIS A C 1
ATOM 1099 O O . HIS A 1 135 ? 24.192 -0.976 -24.447 1.00 84.56 135 HIS A O 1
ATOM 1105 N N . VAL A 1 136 ? 22.134 -0.078 -24.305 1.00 85.88 136 VAL A N 1
ATOM 1106 C CA . VAL A 1 136 ? 21.533 -0.753 -25.458 1.00 85.88 136 VAL A CA 1
ATOM 1107 C C . VAL A 1 136 ? 21.533 0.213 -26.649 1.00 85.88 136 VAL A C 1
ATOM 1109 O O . VAL A 1 136 ? 21.231 1.394 -26.473 1.00 85.88 136 VAL A O 1
ATOM 1112 N N . LYS A 1 137 ? 21.886 -0.260 -27.852 1.00 88.31 137 LYS A N 1
ATOM 1113 C CA . LYS A 1 137 ? 21.880 0.550 -29.085 1.00 88.31 137 LYS A CA 1
ATOM 1114 C C . LYS A 1 137 ? 20.737 0.149 -30.002 1.00 88.31 137 LYS A C 1
ATOM 1116 O O . LYS A 1 137 ? 20.419 -1.036 -30.105 1.00 88.31 137 LYS A O 1
ATOM 1121 N N . CYS A 1 138 ? 20.164 1.122 -30.704 1.00 87.94 138 CYS A N 1
ATOM 1122 C CA . CYS A 1 138 ? 19.208 0.834 -31.765 1.00 87.94 138 CYS A CA 1
ATOM 1123 C C . CYS A 1 138 ? 19.889 0.078 -32.921 1.00 87.94 138 CYS A C 1
ATOM 1125 O O . CYS A 1 138 ? 20.950 0.472 -33.394 1.00 87.94 138 CYS A O 1
ATOM 1127 N N . ALA A 1 139 ? 19.260 -0.999 -33.388 1.00 90.19 139 ALA A N 1
ATOM 1128 C CA . ALA A 1 139 ? 19.718 -1.803 -34.517 1.00 90.19 139 ALA A CA 1
ATOM 1129 C C . ALA A 1 139 ? 19.302 -1.227 -35.885 1.00 90.19 139 ALA A C 1
ATOM 1131 O O . ALA A 1 139 ? 19.652 -1.797 -36.918 1.00 90.19 139 ALA A O 1
ATOM 1132 N N . HIS A 1 140 ? 18.541 -0.125 -35.917 1.00 91.50 140 HIS A N 1
ATOM 1133 C CA . HIS A 1 140 ? 18.130 0.508 -37.168 1.00 91.50 140 HIS A CA 1
ATOM 1134 C C . HIS A 1 140 ? 19.342 1.142 -37.878 1.00 91.50 140 HIS A C 1
ATOM 1136 O O . HIS A 1 140 ? 20.076 1.907 -37.243 1.00 91.50 140 HIS A O 1
ATOM 1142 N N . PRO A 1 141 ? 19.565 0.868 -39.178 1.00 91.50 141 PRO A N 1
ATOM 1143 C CA . PRO A 1 141 ? 20.676 1.450 -39.925 1.00 91.50 141 PRO A CA 1
ATOM 1144 C C . PRO A 1 141 ? 20.676 2.983 -39.851 1.00 91.50 141 PRO A C 1
ATOM 1146 O O . PRO A 1 141 ? 19.665 3.623 -40.112 1.00 91.50 141 PRO A O 1
ATOM 1149 N N . GLY A 1 142 ? 21.811 3.580 -39.482 1.00 88.56 142 GLY A N 1
ATOM 1150 C CA . GLY A 1 142 ? 21.947 5.038 -39.359 1.00 88.56 142 GLY A CA 1
ATOM 1151 C C . GLY A 1 142 ? 21.410 5.641 -38.054 1.00 88.56 142 GLY A C 1
ATOM 1152 O O . GLY A 1 142 ? 21.567 6.840 -37.841 1.00 88.56 142 GLY A O 1
ATOM 1153 N N . CYS A 1 143 ? 20.833 4.843 -37.150 1.00 89.19 143 CYS A N 1
ATOM 1154 C CA . CYS A 1 143 ? 20.429 5.315 -35.828 1.00 89.19 143 CYS A CA 1
ATOM 1155 C C . CYS A 1 143 ? 21.590 5.210 -34.826 1.00 89.19 143 CYS A C 1
ATOM 1157 O O . CYS A 1 143 ? 22.160 4.139 -34.633 1.00 89.19 143 CYS A O 1
ATOM 1159 N N . SER A 1 144 ? 21.918 6.314 -34.154 1.00 87.00 144 SER A N 1
ATOM 1160 C CA . SER A 1 144 ? 22.963 6.384 -33.119 1.00 87.00 144 SER A CA 1
ATOM 1161 C C . SER A 1 144 ? 22.414 6.414 -31.687 1.00 87.00 144 SER A C 1
ATOM 1163 O O . SER A 1 144 ? 23.182 6.601 -30.744 1.00 87.00 144 SER A O 1
ATOM 1165 N N . ARG A 1 145 ? 21.098 6.230 -31.505 1.00 88.75 145 ARG A N 1
ATOM 1166 C CA . ARG A 1 145 ? 20.447 6.301 -30.189 1.00 88.75 145 ARG A CA 1
ATOM 1167 C C . ARG A 1 145 ? 20.902 5.149 -29.295 1.00 88.75 145 ARG A C 1
ATOM 1169 O O . ARG A 1 145 ? 20.876 3.978 -29.698 1.00 88.75 145 ARG A O 1
ATOM 1176 N N . 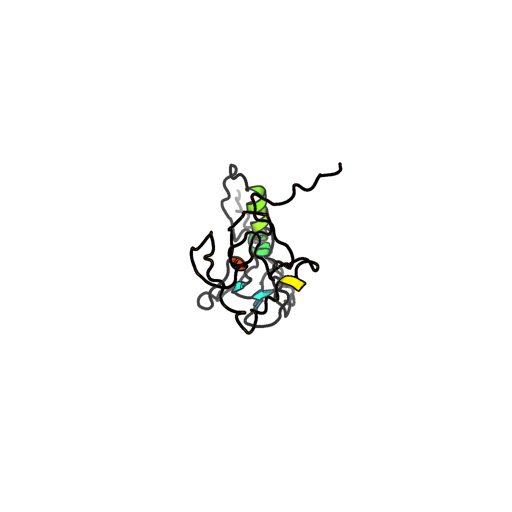ALA A 1 146 ? 21.299 5.503 -28.077 1.00 88.31 146 ALA A N 1
ATOM 1177 C CA . ALA A 1 146 ? 21.791 4.594 -27.058 1.00 88.31 146 ALA A CA 1
ATOM 1178 C C . ALA A 1 146 ? 21.180 4.951 -25.698 1.00 88.31 146 ALA A C 1
ATOM 1180 O O . ALA A 1 146 ? 21.080 6.123 -25.339 1.00 88.31 146 ALA A O 1
ATOM 1181 N N . PHE A 1 147 ? 20.789 3.939 -24.926 1.00 87.69 147 PHE A N 1
ATOM 1182 C CA . PHE A 1 147 ? 20.088 4.123 -23.653 1.00 87.69 147 PHE A CA 1
ATOM 1183 C C . P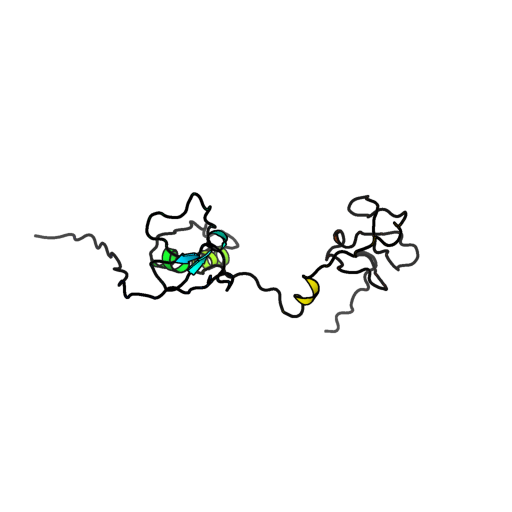HE A 1 147 ? 20.689 3.223 -22.590 1.00 87.69 147 PHE A C 1
ATOM 1185 O O . PHE A 1 147 ? 21.018 2.073 -22.882 1.00 87.69 147 PHE A O 1
ATOM 1192 N N . HIS A 1 148 ? 20.815 3.694 -21.349 1.00 87.75 148 HIS A N 1
ATOM 1193 C CA . HIS A 1 148 ? 21.035 2.754 -20.252 1.00 87.75 148 HIS A CA 1
ATOM 1194 C C . HIS A 1 148 ? 19.819 1.844 -20.124 1.00 87.75 148 HIS A C 1
ATOM 1196 O O . HIS A 1 148 ? 18.684 2.274 -20.317 1.00 87.75 148 HIS A O 1
ATOM 1202 N N . LEU A 1 149 ? 20.069 0.602 -19.726 1.00 84.69 149 LEU A N 1
ATOM 1203 C CA . LEU A 1 149 ? 19.037 -0.404 -19.482 1.00 84.69 149 LEU A CA 1
ATOM 1204 C C . LEU A 1 149 ? 17.936 0.111 -18.541 1.00 84.69 149 LEU A C 1
ATOM 1206 O O . LEU A 1 149 ? 16.758 -0.080 -18.814 1.00 84.69 149 LEU A O 1
ATOM 1210 N N . GLN A 1 150 ? 18.332 0.841 -17.496 1.00 82.19 150 GLN A N 1
ATOM 1211 C CA . GLN A 1 150 ? 17.421 1.419 -16.507 1.00 82.19 150 GLN A CA 1
ATOM 1212 C C . GLN A 1 150 ? 16.762 2.737 -16.950 1.00 82.19 150 GLN A C 1
ATOM 1214 O O . GLN A 1 150 ? 15.777 3.150 -16.350 1.00 82.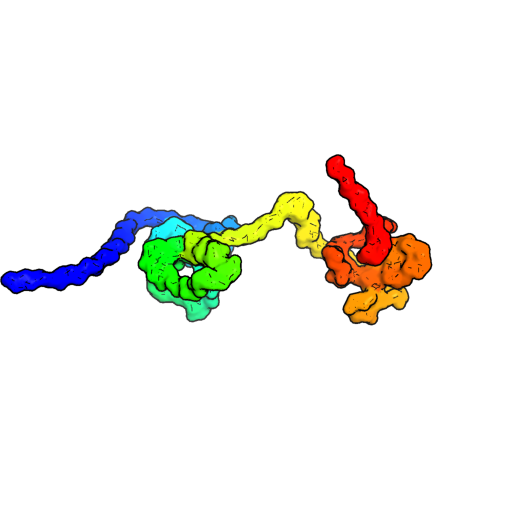19 150 GLN A O 1
ATOM 1219 N N . CYS A 1 151 ? 17.307 3.418 -17.963 1.00 84.12 151 CYS A N 1
ATOM 1220 C CA . CYS A 1 151 ? 16.752 4.680 -18.463 1.00 84.12 151 CYS A CA 1
ATOM 1221 C C . CYS A 1 151 ? 15.716 4.473 -19.574 1.00 84.12 151 CYS A C 1
ATOM 1223 O O . CYS A 1 151 ? 15.002 5.410 -19.904 1.00 84.12 151 CYS A O 1
ATOM 1225 N N . HIS A 1 152 ? 15.660 3.284 -20.177 1.00 80.94 152 HIS A N 1
ATOM 1226 C CA . HIS A 1 152 ? 14.627 2.937 -21.146 1.00 80.94 152 HIS A CA 1
ATOM 1227 C C . HIS A 1 152 ? 13.286 2.688 -20.439 1.00 80.94 152 HIS A C 1
ATOM 1229 O O . HIS A 1 152 ? 13.274 2.126 -19.347 1.00 80.94 152 HIS A O 1
ATOM 1235 N N . ASP A 1 153 ? 12.172 3.056 -21.073 1.00 75.31 153 ASP A N 1
ATOM 1236 C CA . ASP A 1 153 ? 10.820 2.772 -20.584 1.00 75.31 153 ASP A CA 1
ATOM 1237 C C . ASP A 1 153 ? 10.103 1.798 -21.542 1.00 75.31 153 ASP A C 1
ATOM 1239 O O . ASP A 1 153 ? 9.868 2.145 -22.702 1.00 75.31 153 ASP A O 1
ATOM 1243 N N . PRO A 1 154 ? 9.786 0.560 -21.117 1.00 79.44 154 PRO A N 1
ATOM 1244 C CA . PRO A 1 154 ? 10.057 -0.026 -19.801 1.00 79.44 154 PRO A CA 1
ATOM 1245 C C . PRO A 1 154 ? 11.542 -0.396 -19.606 1.00 79.44 154 PRO A C 1
ATOM 1247 O O . PRO A 1 154 ? 12.212 -0.730 -20.591 1.00 79.44 154 PRO A O 1
ATOM 1250 N N . PRO A 1 155 ? 12.065 -0.419 -18.362 1.00 81.81 155 PRO A N 1
ATOM 1251 C CA . PRO A 1 155 ? 13.451 -0.797 -18.097 1.00 81.81 155 PRO A CA 1
ATOM 1252 C C . PRO A 1 155 ? 13.805 -2.169 -18.666 1.00 81.81 155 PRO A C 1
ATOM 1254 O O . PRO A 1 155 ? 13.046 -3.136 -18.561 1.00 81.81 155 PRO A O 1
ATOM 1257 N N . LEU A 1 156 ? 14.985 -2.264 -19.270 1.00 80.75 156 LEU A N 1
ATOM 1258 C CA . LEU A 1 156 ? 15.505 -3.510 -19.816 1.00 80.75 156 LEU A CA 1
ATOM 1259 C C . LEU A 1 156 ? 16.364 -4.212 -18.767 1.00 80.75 156 LEU A C 1
ATOM 1261 O O . LEU A 1 156 ? 17.353 -3.668 -18.297 1.00 80.75 156 LEU A O 1
ATOM 1265 N N . PHE A 1 157 ? 16.045 -5.460 -18.445 1.00 76.75 157 PHE A N 1
ATOM 1266 C CA . PHE A 1 157 ? 16.787 -6.227 -17.432 1.00 76.75 157 PHE A CA 1
ATOM 1267 C C . PHE A 1 157 ? 18.063 -6.896 -17.971 1.00 76.75 157 PHE A C 1
ATOM 1269 O O . PHE A 1 157 ? 18.900 -7.364 -17.205 1.00 76.75 157 PHE A O 1
ATOM 1276 N N . ALA A 1 158 ? 18.230 -6.942 -19.294 1.00 78.31 158 ALA A N 1
ATOM 1277 C CA . ALA A 1 158 ? 19.422 -7.440 -19.973 1.00 78.31 158 ALA A CA 1
ATOM 1278 C C . ALA A 1 158 ? 19.573 -6.750 -21.333 1.00 78.31 158 ALA A C 1
ATOM 1280 O O . ALA A 1 158 ? 18.590 -6.263 -21.889 1.00 78.31 158 ALA A O 1
ATOM 1281 N N . ILE A 1 159 ? 20.789 -6.738 -21.890 1.00 79.50 159 ILE A N 1
ATOM 1282 C CA . ILE A 1 159 ? 21.021 -6.239 -23.252 1.00 79.50 159 ILE A CA 1
ATOM 1283 C C . ILE A 1 159 ? 20.410 -7.257 -24.233 1.00 79.50 159 ILE A C 1
ATOM 1285 O O . ILE A 1 159 ? 20.923 -8.377 -24.332 1.00 79.50 159 ILE A O 1
ATOM 1289 N N . PRO A 1 160 ? 19.323 -6.924 -24.953 1.00 80.69 160 PRO A N 1
ATOM 1290 C CA . PRO A 1 160 ? 18.742 -7.823 -25.944 1.00 80.69 160 PRO A CA 1
ATOM 1291 C C . PRO A 1 160 ? 19.676 -7.978 -27.154 1.00 80.69 160 PRO A C 1
ATOM 1293 O O . PRO A 1 160 ? 20.479 -7.098 -27.460 1.00 80.69 160 PRO A O 1
ATOM 1296 N N . LYS A 1 161 ? 19.538 -9.088 -27.892 1.00 81.69 161 LYS A N 1
ATOM 1297 C CA . LYS A 1 161 ? 20.322 -9.328 -29.121 1.00 81.69 161 LYS A CA 1
ATOM 1298 C C . LYS A 1 161 ? 20.031 -8.297 -30.216 1.00 81.69 161 LYS A C 1
ATOM 1300 O O . LYS A 1 161 ? 20.927 -7.941 -30.970 1.00 81.69 161 LYS A O 1
ATOM 1305 N N . ILE A 1 162 ? 18.775 -7.864 -30.313 1.00 84.75 162 ILE A N 1
ATOM 1306 C CA . ILE A 1 162 ? 18.296 -6.850 -31.253 1.00 84.75 162 ILE A CA 1
ATOM 1307 C C . ILE A 1 162 ? 17.358 -5.932 -30.472 1.00 84.75 162 ILE A C 1
ATOM 1309 O O . ILE A 1 162 ? 16.472 -6.414 -29.767 1.00 84.75 162 ILE A O 1
ATOM 1313 N N . PHE A 1 163 ? 17.562 -4.625 -30.594 1.00 86.19 163 PHE A N 1
ATOM 1314 C CA . PHE A 1 163 ? 16.746 -3.595 -29.959 1.00 86.19 163 PHE A CA 1
ATOM 1315 C C . PHE A 1 163 ? 16.423 -2.498 -30.966 1.00 86.19 163 PHE A C 1
ATOM 1317 O O . PHE A 1 163 ? 17.292 -2.075 -31.726 1.00 86.19 163 PHE A O 1
ATOM 1324 N N . PHE A 1 164 ? 15.192 -2.004 -30.940 1.00 88.19 164 PHE A N 1
ATOM 1325 C CA . PHE A 1 164 ? 14.781 -0.821 -31.683 1.00 88.19 164 PHE A CA 1
ATOM 1326 C C . PHE A 1 164 ? 14.288 0.218 -30.681 1.00 88.19 164 PHE A C 1
ATOM 1328 O O . PHE A 1 164 ? 13.595 -0.139 -29.735 1.00 88.19 164 PHE A O 1
ATOM 1335 N N . CYS A 1 165 ? 14.670 1.482 -30.868 1.00 86.62 165 CYS A N 1
ATOM 1336 C CA . CYS A 1 165 ? 14.169 2.566 -30.032 1.00 86.62 165 CYS A CA 1
ATOM 1337 C C . CYS A 1 165 ? 12.685 2.835 -30.321 1.00 86.62 165 CYS A C 1
ATOM 1339 O O . CYS A 1 165 ? 12.125 2.327 -31.295 1.00 86.62 165 CYS A O 1
ATOM 1341 N N . ASP A 1 166 ? 12.065 3.663 -29.492 1.00 84.88 166 ASP A N 1
ATOM 1342 C CA . ASP A 1 166 ? 10.688 4.149 -29.623 1.00 84.88 166 ASP A CA 1
ATOM 1343 C C . ASP A 1 166 ? 10.287 4.542 -31.060 1.00 84.88 166 ASP A C 1
ATOM 1345 O O . ASP A 1 166 ? 9.246 4.109 -31.548 1.00 84.88 166 ASP A O 1
ATOM 1349 N N . ILE A 1 167 ? 11.145 5.264 -31.786 1.00 88.31 167 ILE A N 1
ATOM 1350 C CA . ILE A 1 167 ? 10.869 5.702 -33.168 1.00 88.31 167 ILE A CA 1
ATOM 1351 C C . ILE A 1 167 ? 11.027 4.604 -34.235 1.00 88.31 167 ILE A C 1
ATOM 1353 O O . ILE A 1 167 ? 10.462 4.718 -35.321 1.00 88.31 167 ILE A O 1
ATOM 1357 N N . HIS A 1 168 ? 11.786 3.541 -33.953 1.00 89.50 168 HIS A N 1
ATOM 1358 C CA . HIS A 1 168 ? 12.065 2.448 -34.898 1.00 89.50 168 HIS A CA 1
ATOM 1359 C C . HIS A 1 168 ? 11.422 1.123 -34.482 1.00 89.50 168 HIS A C 1
ATOM 1361 O O . HIS A 1 168 ? 11.703 0.084 -35.083 1.00 89.50 168 HIS A O 1
ATOM 1367 N N . THR A 1 169 ? 10.583 1.137 -33.446 1.00 83.75 169 THR A N 1
ATOM 1368 C CA . THR A 1 169 ? 9.893 -0.061 -32.976 1.00 83.75 169 THR A CA 1
ATOM 1369 C C . THR A 1 169 ? 8.966 -0.563 -34.088 1.00 83.75 169 THR A C 1
ATOM 1371 O O . THR A 1 169 ? 8.125 0.204 -34.565 1.00 83.75 169 THR A O 1
ATOM 1374 N N . PRO A 1 170 ? 9.092 -1.832 -34.529 1.00 78.69 170 PRO A N 1
ATOM 1375 C CA . PRO A 1 170 ? 8.205 -2.385 -35.542 1.00 78.69 170 PRO A CA 1
ATOM 1376 C C . PRO A 1 170 ? 6.760 -2.286 -35.059 1.00 78.69 170 PRO A C 1
ATOM 1378 O O . PRO A 1 170 ? 6.423 -2.797 -33.986 1.00 78.69 170 PRO A O 1
ATOM 1381 N N . LYS A 1 171 ? 5.897 -1.626 -35.837 1.00 76.25 171 LYS A N 1
ATOM 1382 C CA . LYS A 1 171 ? 4.462 -1.605 -35.552 1.00 76.25 171 LYS A CA 1
ATOM 1383 C C . LYS A 1 171 ? 3.974 -3.048 -35.620 1.00 76.25 171 LYS A C 1
ATOM 1385 O O . LYS A 1 171 ? 4.016 -3.655 -36.686 1.00 76.25 171 LYS A O 1
ATOM 1390 N N . LYS A 1 172 ? 3.561 -3.618 -34.485 1.00 64.25 172 LYS A N 1
ATOM 1391 C CA . LYS A 1 172 ? 2.863 -4.905 -34.496 1.00 64.25 172 LYS A CA 1
ATOM 1392 C C . LYS A 1 172 ? 1.579 -4.696 -35.289 1.00 64.25 172 LYS A C 1
ATOM 1394 O O . LYS A 1 172 ? 0.750 -3.882 -34.885 1.00 64.25 172 LYS A O 1
ATOM 1399 N N . GLU A 1 173 ? 1.433 -5.394 -36.409 1.00 54.41 173 GLU A N 1
ATOM 1400 C CA . GLU A 1 173 ? 0.130 -5.525 -37.046 1.00 54.41 173 GLU A CA 1
ATOM 1401 C C . GLU A 1 173 ? -0.784 -6.219 -36.038 1.00 54.41 173 GLU A C 1
ATOM 1403 O O . GLU A 1 173 ? -0.529 -7.340 -35.594 1.00 54.41 173 GLU A O 1
ATOM 1408 N N . VAL A 1 174 ? -1.793 -5.488 -35.577 1.00 53.09 174 VAL A N 1
ATOM 1409 C CA . VAL A 1 174 ? -2.830 -6.036 -34.716 1.00 53.09 174 VAL A CA 1
ATOM 1410 C C . VAL A 1 174 ? -3.749 -6.814 -35.651 1.00 53.09 174 VAL A C 1
ATOM 1412 O O . VAL A 1 174 ? -4.566 -6.217 -36.348 1.00 53.09 174 VAL A O 1
ATOM 1415 N N . CYS A 1 175 ? -3.562 -8.129 -35.745 1.00 47.66 175 CYS A N 1
ATOM 1416 C CA . CYS A 1 175 ? -4.546 -8.991 -36.391 1.00 47.66 175 CYS A CA 1
ATOM 1417 C C . CYS A 1 175 ? -5.794 -9.008 -35.498 1.00 47.66 175 CYS A C 1
ATOM 1419 O O . CYS A 1 175 ? -5.721 -9.499 -34.369 1.00 47.66 175 CYS A O 1
ATOM 1421 N N . PHE A 1 176 ? -6.880 -8.404 -35.982 1.00 44.12 176 PHE A N 1
ATOM 1422 C CA . PHE A 1 176 ? -8.215 -8.483 -35.385 1.00 44.12 176 PHE A CA 1
ATOM 1423 C C . PHE A 1 176 ? -8.863 -9.839 -35.667 1.00 44.12 176 PHE A C 1
ATOM 1425 O O . PHE A 1 176 ? -8.617 -10.387 -36.767 1.00 44.12 176 PHE A O 1
#

Radius of gyration: 26.74 Å; chains: 1; bounding box: 79×31×71 Å

Organism: NCBI:txid885319

Secondary structure (DSSP, 8-state):
-----------------PPPPSS-TTT----S-EEEPTTSS-EEETTTSSSPPPGGG--SS----HHHHHHTT-------TT-TTHHHHHHHHHS---PPPPPHHHHTTT-----SS--S--S---TTT---S-EEE--STT---EEETTTSSSPPSS--SS---GGG--------

Sequence (176 aa):
MSENSGDERQLRVKHHKIQNHDFCDCCTKNNGIILYCDGCDCSFHLQCACPPIASDKIPEKEWFCRVCSYRLGITKLDIPENDPFYLVHKHLTTVNPIQFEVPRYISKYTDYEPPKKPTKYSRDVCEYCEQKGVHVKCAHPGCSRAFHLQCHDPPLFAIPKIFFCDIHTPKKEVCF

InterPro domains:
  IPR001965 Zinc finger, PHD-type [SM00249] (23-69)
  IPR001965 Zinc finger, PHD-type [SM00249] (125-169)
  IPR011011 Zinc finger, FYVE/PHD-type [SSF57903] (13-73)
  IPR011011 Zinc finger, FYVE/PHD-type [SSF57903] (95-171)
  IPR013083 Zinc finger, RING/FYVE/PHD-type [G3DSA:3.30.40.10] (2-77)
  IPR013083 Zinc finger, RING/FYVE/PHD-type [G3DSA:3.30.40.10] (117-170)
  IPR019786 Zinc finger, PHD-type, conserved site [PS01359] (24-68)
  IPR019787 Zinc finger, PHD-finger [PF00628] (24-68)
  IPR019787 Zinc finger, PHD-finger [PS50016] (21-71)
  IPR052819 Chromatin-associated regulatory protein [PTHR47636] (12-109)